Protein AF-A0A9Q3F8W0-F1 (afdb_monomer_lite)

pLDDT: mean 70.51, std 18.66, range [33.81, 94.69]

Secondary structure (DSSP, 8-state):
-HHHHHHHHT------HHHHHHH-TTHHHHHHHHHHHHTTS-------S-------------------------EEEEEETTTTEEEEEE--SS-SS----HHHHHHTTPPPPP---------

Foldseek 3Di:
DVVVVVVVVPDDDDDDPVRVCVQPVCVVVVVVVVVVVCVVDDDDDPPPPDPPPPPPDDDDPDPPPPPPPPVPQPWDWFFAAPVRNIDTAGPDPPDPDGDDDPVVCVVRVHDDDDDDDPDDDPD

Structure (mmCIF, N/CA/C/O backbone):
data_AF-A0A9Q3F8W0-F1
#
_entry.id   AF-A0A9Q3F8W0-F1
#
loop_
_atom_site.group_PDB
_atom_site.id
_atom_site.type_symbol
_atom_site.label_atom_id
_atom_site.label_alt_id
_atom_site.label_comp_id
_atom_site.label_asym_id
_atom_site.label_entity_id
_atom_site.label_seq_id
_atom_site.pdbx_PDB_ins_code
_atom_site.Cartn_x
_atom_site.Cartn_y
_atom_site.Cartn_z
_atom_site.occupancy
_atom_site.B_iso_or_equiv
_atom_site.auth_seq_id
_atom_site.auth_comp_id
_atom_site.auth_asym_id
_atom_site.auth_atom_id
_atom_site.pdbx_PDB_model_num
ATOM 1 N N . MET A 1 1 ? -11.751 -21.328 -12.503 1.00 54.75 1 MET A N 1
ATOM 2 C CA . MET A 1 1 ? -10.316 -20.978 -12.388 1.00 54.75 1 MET A CA 1
ATOM 3 C C . MET A 1 1 ? -9.570 -21.253 -13.696 1.00 54.75 1 MET A C 1
ATOM 5 O O . MET A 1 1 ? -8.876 -20.368 -14.168 1.00 54.75 1 MET A O 1
ATOM 9 N N . THR A 1 2 ? -9.797 -22.403 -14.340 1.00 62.31 2 THR A N 1
ATOM 10 C CA . THR A 1 2 ? -9.161 -22.816 -15.611 1.00 62.31 2 THR A CA 1
ATOM 11 C C . THR A 1 2 ? -9.389 -21.848 -16.783 1.00 62.31 2 THR A C 1
ATOM 13 O O . THR A 1 2 ? -8.443 -21.477 -17.461 1.00 62.31 2 THR A O 1
ATOM 16 N N . GLN A 1 3 ? -10.609 -21.320 -16.939 1.00 67.94 3 GLN A N 1
ATOM 17 C CA . GLN A 1 3 ? -10.970 -20.397 -18.033 1.00 67.94 3 GLN A CA 1
ATOM 18 C C . GLN A 1 3 ? -10.254 -19.032 -17.994 1.00 67.94 3 GLN A C 1
ATOM 20 O O . GLN A 1 3 ? -10.161 -18.355 -19.012 1.00 67.94 3 GLN A O 1
ATOM 25 N N . ILE A 1 4 ? -9.784 -18.581 -16.824 1.00 72.81 4 ILE A N 1
ATOM 26 C CA . ILE A 1 4 ? -9.055 -17.305 -16.701 1.00 72.81 4 ILE A CA 1
ATOM 27 C C . ILE A 1 4 ? -7.597 -17.497 -17.126 1.00 72.81 4 ILE A C 1
ATOM 29 O O . ILE A 1 4 ? -7.038 -16.636 -17.795 1.00 72.81 4 ILE A O 1
ATOM 33 N N . ILE A 1 5 ? -7.006 -18.645 -16.781 1.00 75.50 5 ILE A N 1
ATOM 34 C CA . ILE A 1 5 ? -5.629 -18.995 -17.146 1.00 75.50 5 ILE A CA 1
ATOM 35 C C . ILE A 1 5 ? -5.495 -19.076 -18.670 1.00 75.50 5 ILE A C 1
ATOM 37 O O . ILE A 1 5 ? -4.581 -18.479 -19.228 1.00 75.50 5 ILE A O 1
ATOM 41 N N . GLU A 1 6 ? -6.443 -19.729 -19.346 1.00 75.19 6 GLU A N 1
ATOM 42 C CA . GLU A 1 6 ? -6.480 -19.804 -20.815 1.00 75.19 6 GLU A CA 1
ATOM 43 C C . GLU A 1 6 ? -6.541 -18.409 -21.452 1.00 75.19 6 GLU A C 1
ATOM 45 O O . GLU A 1 6 ? -5.727 -18.083 -22.311 1.00 75.19 6 GLU A O 1
ATOM 50 N N . LYS A 1 7 ? -7.417 -17.530 -20.947 1.00 74.31 7 LYS A N 1
ATOM 51 C CA . LYS A 1 7 ? -7.537 -16.150 -21.445 1.00 74.31 7 LYS A CA 1
ATOM 52 C C . LYS A 1 7 ? -6.276 -15.307 -21.259 1.00 74.31 7 LYS A C 1
ATOM 54 O O . LYS A 1 7 ? -6.036 -14.412 -22.068 1.00 74.31 7 LYS A O 1
ATOM 59 N N . VAL A 1 8 ? -5.507 -15.546 -20.195 1.00 78.00 8 VAL A N 1
ATOM 60 C CA . VAL A 1 8 ? -4.228 -14.860 -19.942 1.00 78.00 8 VAL A CA 1
ATOM 61 C C . VAL A 1 8 ? -3.135 -15.397 -20.866 1.00 78.00 8 VAL A C 1
ATOM 63 O O . VAL A 1 8 ? -2.351 -14.611 -21.391 1.00 78.00 8 VAL A O 1
ATOM 66 N N . LEU A 1 9 ? -3.109 -16.709 -21.112 1.00 76.31 9 LEU A N 1
ATOM 67 C CA . LEU A 1 9 ? -2.146 -17.349 -22.015 1.00 76.31 9 LEU A CA 1
ATOM 68 C C . LEU A 1 9 ? -2.343 -16.944 -23.484 1.00 76.31 9 LEU A C 1
ATOM 70 O O . LEU A 1 9 ? -1.377 -16.905 -24.240 1.00 76.31 9 LEU A O 1
ATOM 74 N N . GLU A 1 10 ? -3.571 -16.616 -23.887 1.00 85.88 10 GLU A N 1
ATOM 75 C CA . GLU A 1 10 ? -3.889 -16.160 -25.247 1.00 85.88 10 GLU A CA 1
ATOM 76 C C . GLU A 1 10 ? -3.528 -14.687 -25.518 1.00 85.88 10 GLU A C 1
ATOM 78 O O . GLU A 1 10 ? -3.580 -14.240 -26.669 1.00 85.88 10 GLU A O 1
ATOM 83 N N . GLN A 1 11 ? -3.155 -13.914 -24.492 1.00 84.12 11 GLN A N 1
ATOM 84 C CA . GLN A 1 11 ? -2.789 -12.510 -24.678 1.00 84.12 11 GLN A CA 1
ATOM 85 C C . GLN A 1 11 ? -1.479 -12.388 -25.464 1.00 84.12 11 GLN A C 1
ATOM 87 O O . GLN A 1 11 ? -0.451 -12.959 -25.105 1.00 84.12 11 GLN A O 1
ATOM 92 N N . LYS A 1 12 ? -1.497 -11.573 -26.522 1.00 84.69 12 LYS A N 1
ATOM 93 C CA . LYS A 1 12 ? -0.292 -11.181 -27.259 1.00 84.69 12 LYS A CA 1
ATOM 94 C C . LYS A 1 12 ? 0.145 -9.798 -26.803 1.00 84.69 12 LYS A C 1
ATOM 96 O O . LYS A 1 12 ? -0.630 -8.849 -26.887 1.00 84.69 12 LYS A O 1
ATOM 101 N N . ILE A 1 13 ? 1.391 -9.685 -26.356 1.00 83.12 13 ILE A N 1
ATOM 102 C CA . ILE A 1 13 ? 1.990 -8.417 -25.935 1.00 83.12 13 ILE A CA 1
ATOM 103 C C . ILE A 1 13 ? 3.076 -8.047 -26.942 1.00 83.12 13 ILE A C 1
ATOM 105 O O . ILE A 1 13 ? 3.965 -8.848 -27.226 1.00 83.12 13 ILE A O 1
ATOM 109 N N . ASN A 1 14 ? 3.007 -6.827 -27.469 1.00 87.88 14 ASN A N 1
ATOM 110 C CA . ASN A 1 14 ? 4.044 -6.269 -28.330 1.00 87.88 14 ASN A CA 1
ATOM 111 C C . ASN A 1 14 ? 5.009 -5.458 -27.464 1.00 87.88 14 ASN A C 1
ATOM 113 O O . ASN A 1 14 ? 4.601 -4.470 -26.856 1.00 87.88 14 ASN A O 1
ATOM 117 N N . LEU A 1 15 ? 6.273 -5.872 -27.412 1.00 80.50 15 LEU A N 1
ATOM 118 C CA . LEU A 1 15 ? 7.328 -5.183 -26.671 1.00 80.50 15 LEU A CA 1
ATOM 119 C C . LEU A 1 15 ? 8.446 -4.763 -27.622 1.00 80.50 15 LEU A C 1
ATOM 121 O O . LEU A 1 15 ? 8.805 -5.497 -28.544 1.00 80.50 15 LEU A O 1
ATOM 125 N N . THR A 1 16 ? 9.017 -3.589 -27.373 1.00 83.88 16 THR A N 1
ATOM 126 C CA . THR A 1 16 ? 10.263 -3.170 -28.025 1.00 83.88 16 THR A CA 1
ATOM 127 C C . THR A 1 16 ? 11.453 -3.931 -27.439 1.00 83.88 16 THR A C 1
ATOM 129 O O . THR A 1 16 ? 11.403 -4.417 -26.307 1.00 83.88 16 THR A O 1
ATOM 132 N N . LEU A 1 17 ? 12.559 -4.009 -28.186 1.00 77.06 17 LEU A N 1
ATOM 133 C CA . LEU A 1 17 ? 13.777 -4.667 -27.704 1.00 77.06 17 LEU A CA 1
ATOM 134 C C . LEU A 1 17 ? 14.313 -4.021 -26.416 1.00 77.06 17 LEU A C 1
ATOM 136 O O . LEU A 1 17 ? 14.790 -4.730 -25.539 1.00 77.06 17 LEU A O 1
ATOM 140 N N . GLU A 1 18 ? 14.191 -2.699 -26.280 1.00 72.62 18 GLU A N 1
ATOM 141 C CA . GLU A 1 18 ? 14.563 -1.969 -25.064 1.00 72.62 18 GLU A CA 1
ATOM 142 C C . GLU A 1 18 ? 13.743 -2.431 -23.852 1.00 72.62 18 GLU A C 1
ATOM 144 O O . GLU A 1 18 ? 14.304 -2.748 -22.806 1.00 72.62 18 GLU A O 1
ATOM 149 N N . GLN A 1 19 ? 12.423 -2.559 -24.007 1.00 72.69 19 GLN A N 1
ATOM 150 C CA . GLN A 1 19 ? 11.542 -3.049 -22.943 1.00 72.69 19 GLN A CA 1
ATOM 151 C C . GLN A 1 19 ? 11.837 -4.510 -22.583 1.00 72.69 19 GLN A C 1
ATOM 153 O O . GLN A 1 19 ? 11.839 -4.869 -21.407 1.00 72.69 19 GLN A O 1
ATOM 158 N N . ILE A 1 20 ? 12.138 -5.351 -23.579 1.00 80.19 20 ILE A N 1
ATOM 159 C CA . ILE A 1 20 ? 12.559 -6.741 -23.347 1.00 80.19 20 ILE A CA 1
ATOM 160 C C . ILE A 1 20 ? 13.874 -6.773 -22.562 1.00 80.19 20 ILE A C 1
ATOM 162 O O . ILE A 1 20 ? 13.989 -7.536 -21.609 1.00 80.19 20 ILE A O 1
ATOM 166 N N . LEU A 1 21 ? 14.843 -5.932 -22.923 1.00 74.81 21 LEU A N 1
ATOM 167 C CA . LEU A 1 21 ? 16.137 -5.822 -22.246 1.00 74.81 21 LEU A CA 1
ATOM 168 C C . LEU A 1 21 ? 16.020 -5.303 -20.812 1.00 74.81 21 LEU A C 1
ATOM 170 O O . LEU A 1 21 ? 16.769 -5.754 -19.949 1.00 74.81 21 LEU A O 1
ATOM 174 N N . ALA A 1 22 ? 15.081 -4.395 -20.551 1.00 71.31 22 ALA A N 1
ATOM 175 C CA . ALA A 1 22 ? 14.812 -3.890 -19.210 1.00 71.31 22 ALA A CA 1
ATOM 176 C C . ALA A 1 22 ? 14.271 -4.989 -18.276 1.00 71.31 22 ALA A C 1
ATOM 178 O O . ALA A 1 22 ? 14.619 -5.024 -17.099 1.00 71.31 22 ALA A O 1
ATOM 179 N N . ILE A 1 23 ? 13.450 -5.904 -18.804 1.00 80.19 23 ILE A N 1
ATOM 180 C CA . ILE A 1 23 ? 12.849 -7.010 -18.039 1.00 80.19 23 ILE A CA 1
ATOM 181 C C . ILE A 1 23 ? 13.786 -8.227 -17.985 1.00 80.19 23 ILE A C 1
ATOM 183 O O . ILE A 1 23 ? 13.856 -8.926 -16.975 1.00 80.19 23 ILE A O 1
ATOM 187 N N . SER A 1 24 ? 14.508 -8.493 -19.074 1.00 77.69 24 SER A N 1
ATOM 188 C CA . SER A 1 24 ? 15.395 -9.643 -19.242 1.00 77.69 24 SER A CA 1
ATOM 189 C C . SER A 1 24 ? 16.691 -9.242 -19.960 1.00 77.69 24 SER A C 1
ATOM 191 O O . SER A 1 24 ? 16.859 -9.476 -21.160 1.00 77.69 24 SER A O 1
ATOM 193 N N . PRO A 1 25 ? 17.676 -8.693 -19.230 1.00 69.94 25 PRO A N 1
ATOM 194 C CA . PRO A 1 25 ? 18.963 -8.296 -19.811 1.00 69.94 25 PRO A CA 1
ATOM 195 C C . PRO A 1 25 ? 19.745 -9.482 -20.402 1.00 69.94 25 PRO A C 1
ATOM 197 O O . PRO A 1 25 ? 20.558 -9.329 -21.312 1.00 69.94 25 PRO A O 1
ATOM 200 N N . GLN A 1 26 ? 19.485 -10.691 -19.893 1.00 75.88 26 GLN A N 1
ATOM 201 C CA . GLN A 1 26 ? 20.132 -11.938 -20.314 1.00 75.88 26 GLN A CA 1
ATOM 202 C C . GLN A 1 26 ? 19.567 -12.495 -21.630 1.00 75.88 26 GLN A C 1
ATOM 204 O O . GLN A 1 26 ? 20.163 -13.407 -22.208 1.00 75.88 26 GLN A O 1
ATOM 209 N N . PHE A 1 27 ? 18.457 -11.941 -22.130 1.00 81.50 27 PHE A N 1
ATOM 210 C CA . PHE A 1 27 ? 17.809 -12.352 -23.377 1.00 81.50 27 PHE A CA 1
ATOM 211 C C . PHE A 1 27 ? 18.777 -12.354 -24.572 1.00 81.50 27 PHE A C 1
ATOM 213 O O . PHE A 1 27 ? 18.801 -13.296 -25.362 1.00 81.50 27 PHE A O 1
ATOM 220 N N . ILE A 1 28 ? 19.662 -11.355 -24.658 1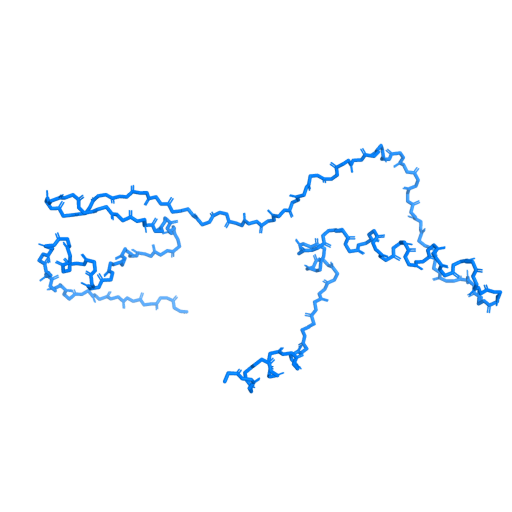.00 77.81 28 ILE A N 1
ATOM 221 C CA . ILE A 1 28 ? 20.657 -11.259 -25.738 1.00 77.81 28 ILE A CA 1
ATOM 222 C C . ILE A 1 28 ? 21.687 -12.390 -25.677 1.00 77.81 28 ILE A C 1
ATOM 224 O O . ILE A 1 28 ? 22.129 -12.868 -26.718 1.00 77.81 28 ILE A O 1
ATOM 228 N N . ASN A 1 29 ? 22.065 -12.845 -24.481 1.00 73.19 29 ASN A N 1
ATOM 229 C CA . ASN A 1 29 ? 23.014 -13.950 -24.341 1.00 73.19 29 ASN A CA 1
ATOM 230 C C . ASN A 1 29 ? 22.396 -15.272 -24.815 1.00 73.19 29 ASN A C 1
ATOM 232 O O . ASN A 1 29 ? 23.094 -16.094 -25.400 1.00 73.19 29 ASN A O 1
ATOM 236 N N . GLN A 1 30 ? 21.086 -15.451 -24.625 1.00 70.31 30 GLN A N 1
ATOM 237 C CA . GLN A 1 30 ? 20.358 -16.618 -25.130 1.00 70.31 30 GLN A CA 1
ATOM 238 C C . GLN A 1 30 ? 20.189 -16.573 -26.655 1.00 70.31 30 GLN A C 1
ATOM 240 O O . GLN A 1 30 ? 20.398 -17.589 -27.311 1.00 70.31 30 GLN A O 1
ATOM 245 N N . LEU A 1 31 ? 19.911 -15.398 -27.236 1.00 71.19 31 LEU A N 1
ATOM 246 C CA . LEU A 1 31 ? 19.908 -15.225 -28.696 1.00 71.19 31 LEU A CA 1
ATOM 247 C C . LEU A 1 31 ? 21.273 -15.548 -29.319 1.00 71.19 31 LEU A C 1
ATOM 249 O O . LEU A 1 31 ? 21.336 -16.216 -30.347 1.00 71.19 31 LEU A O 1
ATOM 253 N N . LYS A 1 32 ? 22.366 -15.107 -28.684 1.00 67.62 32 LYS A N 1
ATOM 254 C CA . LYS A 1 32 ? 23.733 -15.411 -29.135 1.00 67.62 32 LYS A CA 1
ATOM 255 C C . LYS A 1 32 ? 24.039 -16.905 -29.058 1.00 67.62 32 LYS A C 1
ATOM 257 O O . LYS A 1 32 ? 24.495 -17.471 -30.041 1.00 67.62 32 LYS A O 1
ATOM 262 N N . LYS A 1 33 ? 23.708 -17.555 -27.936 1.00 66.62 33 LYS A N 1
ATOM 263 C CA . LYS A 1 33 ? 23.924 -18.997 -27.754 1.00 66.62 33 LYS A CA 1
ATOM 264 C C . LYS A 1 33 ? 23.179 -19.834 -28.805 1.00 66.62 33 LYS A C 1
ATOM 266 O O . LYS A 1 33 ? 23.756 -20.768 -29.346 1.00 66.62 33 LYS A O 1
ATOM 271 N N . ASN A 1 34 ? 21.943 -19.463 -29.140 1.00 58.47 34 ASN A N 1
ATOM 272 C CA . ASN A 1 34 ? 21.173 -20.142 -30.188 1.00 58.47 34 ASN A CA 1
ATOM 273 C C . ASN A 1 34 ? 21.764 -19.912 -31.592 1.00 58.47 34 ASN A C 1
ATOM 275 O O . ASN A 1 34 ? 21.737 -20.818 -32.417 1.00 58.47 34 ASN A O 1
ATOM 279 N N . SER A 1 35 ? 22.344 -18.734 -31.853 1.00 56.59 35 SER A N 1
ATOM 280 C CA . SER A 1 35 ? 23.061 -18.469 -33.108 1.00 56.59 35 SER A CA 1
ATOM 281 C C . SER A 1 35 ? 24.358 -19.275 -33.222 1.00 56.59 35 SER A C 1
ATOM 283 O O . SER A 1 35 ? 24.723 -19.666 -34.327 1.00 56.59 35 SER A O 1
ATOM 285 N N . ASP A 1 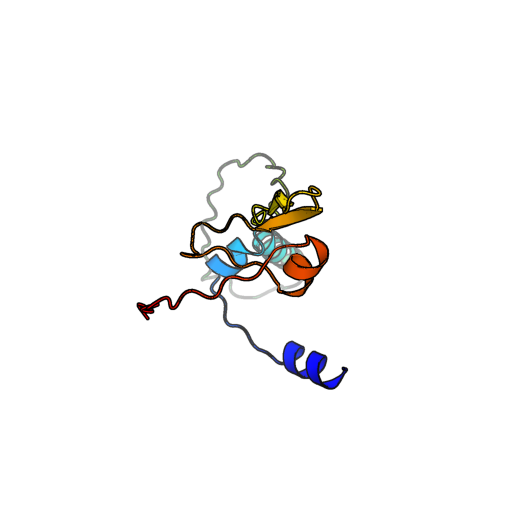36 ? 25.060 -19.513 -32.112 1.00 52.25 36 ASP A N 1
ATOM 286 C CA . ASP A 1 36 ? 26.287 -20.316 -32.099 1.00 52.25 36 ASP A CA 1
ATOM 287 C C . ASP A 1 36 ? 25.992 -21.823 -32.231 1.00 52.25 36 ASP A C 1
ATOM 289 O O . ASP A 1 36 ? 26.772 -22.548 -32.848 1.00 52.25 36 ASP A O 1
ATOM 293 N N 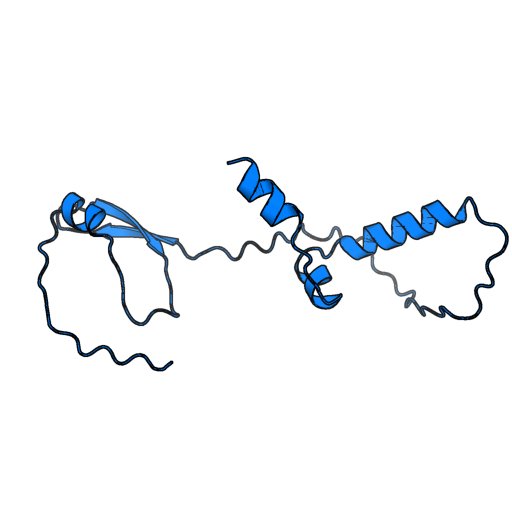. GLU A 1 37 ? 24.850 -22.298 -31.717 1.00 51.47 37 GLU A N 1
ATOM 294 C CA . GLU A 1 37 ? 24.400 -23.690 -31.879 1.00 51.47 37 GLU A CA 1
ATOM 295 C C . GLU A 1 37 ? 23.900 -23.997 -33.309 1.00 51.47 37 GLU A C 1
ATOM 297 O O . GLU A 1 37 ? 24.173 -25.085 -33.820 1.00 51.47 37 GLU A O 1
ATOM 302 N N . GLU A 1 38 ? 23.269 -23.044 -34.012 1.00 49.00 38 GLU A N 1
ATOM 303 C CA . GLU A 1 38 ? 22.871 -23.213 -35.427 1.00 49.00 38 GLU A CA 1
ATOM 304 C C . GLU A 1 38 ? 24.058 -23.214 -36.410 1.00 49.00 38 GLU A C 1
ATOM 306 O O . GLU A 1 38 ? 23.970 -23.794 -37.496 1.00 49.00 38 GLU A O 1
ATOM 311 N N . ASN A 1 39 ? 25.210 -22.653 -36.029 1.00 46.47 39 ASN A N 1
ATOM 312 C CA . ASN A 1 39 ? 26.400 -22.614 -36.890 1.00 46.47 39 ASN A CA 1
ATOM 313 C C . ASN A 1 39 ? 27.101 -23.977 -37.059 1.00 46.47 39 ASN A C 1
ATOM 315 O O . ASN A 1 39 ? 28.000 -24.094 -37.893 1.00 46.47 39 ASN A O 1
ATOM 319 N N . ASN A 1 40 ? 26.680 -25.022 -36.336 1.00 47.72 40 ASN A N 1
ATOM 320 C CA . ASN A 1 40 ? 27.153 -26.392 -36.570 1.00 47.72 40 ASN A CA 1
ATOM 321 C C . ASN A 1 40 ? 26.271 -27.192 -37.542 1.00 47.72 40 ASN A C 1
ATOM 323 O O . ASN A 1 40 ? 26.618 -28.323 -37.891 1.00 47.72 40 ASN A O 1
ATOM 327 N N . SER A 1 41 ? 25.172 -26.619 -38.039 1.00 46.44 41 SER A N 1
ATOM 328 C CA . SER A 1 41 ? 24.380 -27.244 -39.095 1.00 46.44 41 SER A CA 1
ATOM 329 C C . SER A 1 41 ? 23.604 -26.220 -39.917 1.00 46.44 41 SER A C 1
ATOM 331 O O . SER A 1 41 ? 22.401 -26.129 -39.756 1.00 46.44 41 SER A O 1
ATOM 333 N N . ILE A 1 42 ? 24.254 -25.497 -40.830 1.00 36.66 42 ILE A N 1
ATOM 334 C CA . ILE A 1 42 ? 23.679 -25.083 -42.125 1.00 36.66 42 ILE A CA 1
ATOM 335 C C . ILE A 1 42 ? 24.859 -24.697 -43.027 1.00 36.66 42 ILE A C 1
ATOM 337 O O . ILE A 1 42 ? 25.453 -23.627 -42.924 1.00 36.66 42 ILE A O 1
ATOM 341 N N . ASN A 1 43 ? 25.198 -25.594 -43.952 1.00 44.06 43 ASN A N 1
ATOM 342 C CA . ASN A 1 43 ? 25.810 -25.176 -45.204 1.00 44.06 43 ASN A CA 1
ATOM 343 C C . ASN A 1 43 ? 24.753 -24.386 -45.995 1.00 44.06 43 ASN A C 1
ATOM 345 O O . ASN A 1 43 ? 23.649 -24.882 -46.200 1.00 44.06 43 ASN A O 1
ATOM 349 N N . SER A 1 44 ? 25.144 -23.210 -46.496 1.00 44.44 44 SER A N 1
ATOM 350 C CA . SER A 1 44 ? 24.453 -22.409 -47.522 1.00 44.44 44 SER A CA 1
ATOM 351 C C . SER A 1 44 ? 23.211 -21.606 -47.095 1.00 44.44 44 SER A C 1
ATOM 353 O O . SER A 1 44 ? 22.095 -21.905 -47.519 1.00 44.44 44 SER A O 1
ATOM 355 N N . ILE A 1 45 ? 23.419 -20.475 -46.412 1.00 39.97 45 ILE A N 1
ATOM 356 C CA . ILE A 1 45 ? 22.554 -19.291 -46.570 1.00 39.97 45 ILE A CA 1
ATOM 357 C C . ILE A 1 45 ? 23.463 -18.077 -46.807 1.00 39.97 45 ILE A C 1
ATOM 359 O O . ILE A 1 45 ? 24.388 -17.837 -46.036 1.00 39.97 45 ILE A O 1
ATOM 363 N N . ASP A 1 46 ? 23.232 -17.346 -47.901 1.00 41.44 46 ASP A N 1
ATOM 364 C CA . ASP A 1 46 ? 23.992 -16.164 -48.328 1.00 41.44 46 ASP A CA 1
ATOM 365 C C . ASP A 1 46 ? 24.025 -15.071 -47.240 1.00 41.44 46 ASP A C 1
ATOM 367 O O . ASP A 1 46 ? 23.134 -14.228 -47.115 1.00 41.44 46 ASP A O 1
ATOM 371 N N . THR A 1 47 ? 25.103 -15.050 -46.459 1.00 41.44 47 THR A N 1
ATOM 372 C CA . THR A 1 47 ? 25.388 -14.116 -45.358 1.00 41.44 47 THR A CA 1
ATOM 373 C C . THR A 1 47 ? 25.869 -12.743 -45.843 1.00 41.44 47 THR A C 1
ATOM 375 O O . THR A 1 47 ? 26.857 -12.201 -45.350 1.00 41.44 47 THR A O 1
ATOM 378 N N . LYS A 1 48 ? 25.184 -12.126 -46.814 1.00 42.47 48 LYS A N 1
ATOM 379 C CA . LYS A 1 48 ? 25.626 -10.825 -47.353 1.00 42.47 48 LYS A CA 1
ATOM 380 C C . LYS A 1 48 ? 25.102 -9.575 -46.644 1.00 42.47 48 LYS A C 1
ATOM 382 O O . LYS A 1 48 ? 25.633 -8.515 -46.939 1.00 42.47 48 LYS A O 1
ATOM 387 N N . ASN A 1 49 ? 24.157 -9.643 -45.698 1.00 41.56 49 ASN A N 1
ATOM 388 C CA . ASN A 1 49 ? 23.519 -8.413 -45.182 1.00 41.56 49 ASN A CA 1
ATOM 389 C C . ASN A 1 49 ? 23.297 -8.289 -43.664 1.00 41.56 49 ASN A C 1
ATOM 391 O O . ASN A 1 49 ? 22.462 -7.492 -43.248 1.00 41.56 49 ASN A O 1
ATOM 395 N N . ILE A 1 50 ? 24.059 -8.972 -42.806 1.00 43.75 50 ILE A N 1
ATOM 396 C CA . ILE A 1 50 ? 24.049 -8.637 -41.367 1.00 43.75 50 ILE A CA 1
ATOM 397 C C . ILE A 1 50 ? 25.470 -8.328 -40.914 1.00 43.75 50 ILE A C 1
ATOM 399 O O . ILE A 1 50 ? 26.137 -9.106 -40.240 1.00 43.75 50 ILE A O 1
ATOM 403 N N . GLN A 1 51 ? 25.947 -7.146 -41.304 1.00 40.00 51 GLN A N 1
ATOM 404 C CA . GLN A 1 51 ? 27.167 -6.578 -40.746 1.00 40.00 51 GLN A CA 1
ATOM 405 C C . GLN A 1 51 ? 26.859 -5.996 -39.358 1.00 40.00 51 GLN A C 1
ATOM 407 O O . GLN A 1 51 ? 26.810 -4.784 -39.158 1.00 40.00 51 GLN A O 1
ATOM 412 N N . LEU A 1 52 ? 26.654 -6.873 -38.374 1.00 40.12 52 LEU A N 1
ATOM 413 C CA . LEU A 1 52 ? 26.759 -6.509 -36.964 1.00 40.12 52 LEU A CA 1
ATOM 414 C C . LEU A 1 52 ? 28.246 -6.321 -36.658 1.00 40.12 52 LEU A C 1
ATOM 416 O O . LEU A 1 52 ? 28.953 -7.263 -36.305 1.00 40.12 52 LEU A O 1
ATOM 420 N N . LYS A 1 53 ? 28.734 -5.084 -36.814 1.00 40.25 53 LYS A N 1
ATOM 421 C CA . LYS A 1 53 ? 29.990 -4.632 -36.201 1.00 40.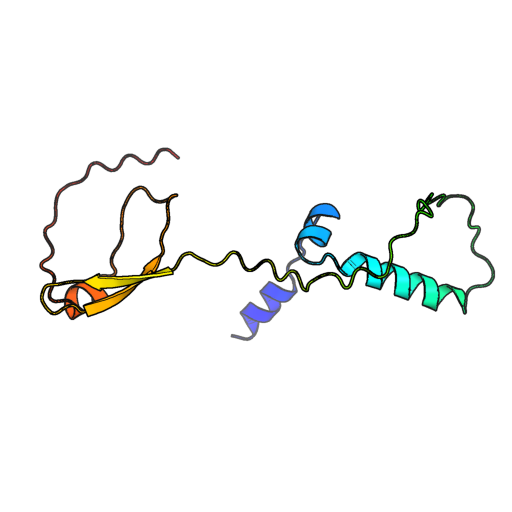25 53 LYS A CA 1
ATOM 422 C C . LYS A 1 53 ? 29.821 -4.697 -34.678 1.00 40.25 53 LYS A C 1
ATOM 424 O O . LYS A 1 53 ? 29.588 -3.684 -34.023 1.00 40.25 53 LYS A O 1
ATOM 429 N N . LEU A 1 54 ? 29.916 -5.898 -34.110 1.00 41.03 54 LEU A N 1
ATOM 430 C CA . LEU A 1 54 ? 30.150 -6.061 -32.686 1.00 41.03 54 LEU A CA 1
ATOM 431 C C . LEU A 1 54 ? 31.568 -5.564 -32.429 1.00 41.03 54 LEU A C 1
ATOM 433 O O . LEU A 1 54 ? 32.552 -6.169 -32.853 1.00 41.03 54 LEU A O 1
ATOM 437 N N . ILE A 1 55 ? 31.633 -4.407 -31.782 1.00 36.81 55 ILE A N 1
ATOM 438 C CA . ILE A 1 55 ? 32.840 -3.812 -31.231 1.00 36.81 55 ILE A CA 1
ATOM 439 C C . ILE A 1 55 ? 33.524 -4.888 -30.380 1.00 36.81 55 ILE A C 1
ATOM 441 O O . ILE A 1 55 ? 33.096 -5.196 -29.270 1.00 36.81 55 ILE A O 1
ATOM 445 N N . HIS A 1 56 ? 34.576 -5.483 -30.946 1.00 37.78 56 HIS A N 1
ATOM 446 C CA . HIS A 1 56 ? 35.582 -6.272 -30.248 1.00 37.78 56 HIS A CA 1
ATOM 447 C C . HIS A 1 56 ? 36.343 -5.324 -29.323 1.00 37.78 56 HIS A C 1
ATOM 449 O O . HIS A 1 56 ? 37.441 -4.865 -29.631 1.00 37.78 56 HIS A O 1
ATOM 455 N N . HIS A 1 57 ? 35.744 -4.982 -28.193 1.00 33.81 57 HIS A N 1
ATOM 456 C CA . HIS A 1 57 ? 36.502 -4.403 -27.106 1.00 33.81 57 HIS A CA 1
ATOM 457 C C . HIS A 1 57 ? 36.244 -5.232 -25.865 1.00 33.81 57 HIS A C 1
ATOM 459 O O . HIS A 1 57 ? 35.143 -5.221 -25.325 1.00 33.81 57 HIS A O 1
ATOM 465 N N . HIS A 1 58 ? 37.283 -5.977 -25.483 1.00 39.38 58 HIS A N 1
ATOM 466 C CA . HIS A 1 58 ? 37.522 -6.559 -24.169 1.00 39.38 58 HIS A CA 1
ATOM 467 C C . HIS A 1 58 ? 36.544 -6.078 -23.093 1.00 39.38 58 HIS A C 1
ATOM 469 O O . HIS A 1 58 ? 36.795 -5.095 -22.395 1.00 39.38 58 HIS A O 1
ATOM 475 N N . LEU A 1 59 ? 35.455 -6.813 -22.917 1.00 37.78 59 LEU A N 1
ATOM 476 C CA . LEU A 1 59 ? 34.711 -6.801 -21.675 1.00 37.78 59 LEU A CA 1
ATOM 477 C C . LEU A 1 59 ? 35.056 -8.123 -21.013 1.00 37.78 59 LEU A C 1
ATOM 479 O O . LEU A 1 59 ? 34.567 -9.179 -21.403 1.00 37.78 59 LEU A O 1
ATOM 483 N N . LYS A 1 60 ? 36.003 -8.032 -20.068 1.00 38.81 60 LYS A N 1
ATOM 484 C CA . LYS A 1 60 ? 36.233 -9.035 -19.024 1.00 38.81 60 LYS A CA 1
ATOM 485 C C . LYS A 1 60 ? 34.882 -9.589 -18.594 1.00 38.81 60 LYS A C 1
ATOM 487 O O . LYS A 1 60 ? 33.954 -8.790 -18.484 1.00 38.81 60 LYS A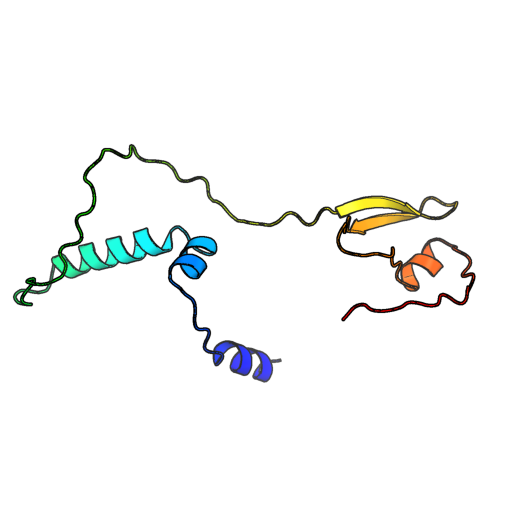 O 1
ATOM 492 N N . GLU A 1 61 ? 34.811 -10.898 -18.365 1.00 44.03 61 GLU A N 1
ATOM 493 C CA . GLU A 1 61 ? 33.677 -11.598 -17.760 1.00 44.03 61 GLU A CA 1
ATOM 494 C C . GLU A 1 61 ? 33.098 -10.757 -16.620 1.00 44.03 61 GLU A C 1
ATOM 496 O O . GLU A 1 61 ? 33.569 -10.769 -15.486 1.00 44.03 61 GLU A O 1
ATOM 501 N N . TYR A 1 62 ? 32.113 -9.932 -16.960 1.00 42.03 62 TYR A N 1
ATOM 502 C CA . TYR A 1 62 ? 31.296 -9.253 -15.989 1.00 42.03 62 TYR A CA 1
ATOM 503 C C . TYR A 1 62 ? 30.339 -10.355 -15.581 1.00 42.03 62 TYR A C 1
ATOM 505 O O . TYR A 1 62 ? 29.413 -10.681 -16.329 1.00 42.03 62 TYR A O 1
ATOM 513 N N . GLU A 1 63 ? 30.600 -10.977 -14.432 1.00 48.81 63 GLU A N 1
ATOM 514 C CA . GLU A 1 63 ? 29.541 -11.619 -13.668 1.00 48.81 63 GLU A CA 1
ATOM 515 C C . GLU A 1 63 ? 28.483 -10.541 -13.449 1.00 48.81 63 GLU A C 1
ATOM 517 O O . GLU A 1 63 ? 28.576 -9.709 -12.548 1.00 48.81 63 GLU A O 1
ATOM 522 N N . ALA A 1 64 ? 27.536 -10.466 -14.386 1.00 52.69 64 ALA A N 1
ATOM 523 C CA . ALA A 1 64 ? 26.462 -9.507 -14.331 1.00 52.69 64 ALA A CA 1
ATOM 524 C C . ALA A 1 64 ? 25.717 -9.815 -13.031 1.00 52.69 64 ALA A C 1
ATOM 526 O O . ALA A 1 64 ? 25.208 -10.936 -12.891 1.00 52.69 64 ALA A O 1
ATOM 527 N N . PRO A 1 65 ? 25.669 -8.880 -12.064 1.00 55.88 65 PRO A N 1
ATOM 528 C CA . PRO A 1 65 ? 24.859 -9.091 -10.881 1.00 55.88 65 PRO A CA 1
ATOM 529 C C . PRO A 1 65 ? 23.449 -9.428 -11.366 1.00 55.88 65 PRO A C 1
ATOM 531 O O . PRO A 1 65 ? 22.954 -8.795 -12.302 1.00 55.88 65 PRO A O 1
ATOM 534 N N . LYS A 1 66 ? 22.829 -10.467 -10.791 1.00 58.47 66 LYS A N 1
ATOM 535 C CA . LYS A 1 66 ? 21.421 -10.804 -11.037 1.00 58.47 66 LYS A CA 1
ATOM 536 C C . LYS A 1 66 ? 20.579 -9.582 -10.666 1.00 58.47 66 LYS A C 1
ATOM 538 O O . LYS A 1 66 ? 20.148 -9.450 -9.525 1.00 58.47 66 LYS A O 1
ATOM 543 N N . LEU A 1 67 ? 20.377 -8.671 -11.615 1.00 56.28 67 LEU A N 1
ATOM 544 C CA . LEU A 1 67 ? 19.490 -7.532 -11.459 1.00 56.28 67 LEU A CA 1
ATOM 545 C C . LEU A 1 67 ? 18.063 -8.059 -11.592 1.00 56.28 67 LEU A C 1
ATOM 547 O O . LEU A 1 67 ? 17.430 -7.987 -12.640 1.00 56.28 67 LEU A O 1
ATOM 551 N N . HIS A 1 68 ? 17.562 -8.626 -10.500 1.00 60.16 68 HIS A N 1
ATOM 552 C CA . HIS A 1 68 ? 16.136 -8.606 -10.246 1.00 60.16 68 HIS A CA 1
ATOM 553 C C . HIS A 1 68 ? 15.806 -7.146 -9.934 1.00 60.16 68 HIS A C 1
ATOM 555 O O . HIS A 1 68 ? 16.069 -6.689 -8.823 1.00 60.16 68 HIS A O 1
ATOM 561 N N . TYR A 1 69 ? 15.285 -6.389 -10.905 1.00 52.53 69 TYR A N 1
ATOM 562 C CA . TYR A 1 69 ? 14.613 -5.132 -10.578 1.00 52.53 69 TYR A CA 1
ATOM 563 C C . TYR A 1 69 ? 13.317 -5.490 -9.842 1.00 52.53 69 TYR A C 1
ATOM 565 O O . TYR A 1 69 ? 12.235 -5.562 -10.414 1.00 52.53 69 TYR A O 1
ATOM 573 N N . ALA A 1 70 ? 13.446 -5.806 -8.559 1.00 58.47 70 ALA A N 1
ATOM 574 C CA . ALA A 1 70 ? 12.373 -5.594 -7.619 1.00 58.47 70 ALA A CA 1
ATOM 575 C C . ALA A 1 70 ? 12.480 -4.114 -7.266 1.00 58.47 70 ALA A C 1
ATOM 577 O O . ALA A 1 70 ? 13.460 -3.722 -6.643 1.00 58.47 70 ALA A O 1
ATOM 578 N N . CYS A 1 71 ? 11.535 -3.284 -7.708 1.00 58.25 71 CYS A N 1
ATOM 579 C CA . CYS A 1 71 ? 11.338 -1.994 -7.061 1.00 58.25 71 CYS A CA 1
ATOM 580 C C . CYS A 1 71 ? 10.895 -2.334 -5.635 1.00 58.25 71 CYS A C 1
ATOM 582 O O . CYS A 1 71 ? 9.789 -2.866 -5.482 1.00 58.25 71 CYS A O 1
ATOM 584 N N . PRO A 1 72 ? 11.750 -2.174 -4.607 1.00 66.19 72 PRO A N 1
ATOM 585 C CA . PRO A 1 72 ? 11.316 -2.460 -3.257 1.00 66.19 72 PRO A CA 1
ATOM 586 C C . PRO A 1 72 ? 10.224 -1.442 -2.944 1.00 66.19 72 PRO A C 1
ATOM 588 O O . PRO A 1 72 ? 10.489 -0.245 -2.852 1.00 66.19 72 PRO A O 1
ATOM 591 N N . LEU A 1 73 ? 8.981 -1.908 -2.836 1.00 73.38 73 LEU A N 1
ATOM 592 C CA . LEU A 1 73 ? 7.913 -1.080 -2.302 1.00 73.38 73 LEU A CA 1
ATOM 593 C C . LEU A 1 73 ? 8.352 -0.665 -0.898 1.00 73.38 73 LEU A C 1
ATOM 595 O O . LEU A 1 73 ? 8.716 -1.520 -0.085 1.00 73.38 73 LEU A O 1
ATOM 599 N N . GLY A 1 74 ? 8.394 0.641 -0.648 1.00 83.19 74 GLY A N 1
ATOM 600 C CA . GLY A 1 74 ? 8.858 1.192 0.617 1.00 83.19 74 GLY A CA 1
ATOM 601 C C . GLY A 1 74 ? 7.839 0.922 1.711 1.00 83.19 74 GLY A C 1
ATOM 602 O O . GLY A 1 74 ? 7.081 1.812 2.057 1.00 83.19 74 GLY A O 1
ATOM 603 N N . PHE A 1 75 ? 7.768 -0.299 2.234 1.00 91.69 75 PHE A N 1
ATOM 604 C CA . PHE A 1 75 ? 6.943 -0.578 3.400 1.00 91.69 75 PHE A CA 1
ATOM 605 C C . PHE A 1 75 ? 7.704 -0.241 4.678 1.00 91.69 75 PHE A C 1
ATOM 607 O O . PHE A 1 75 ? 8.878 -0.587 4.822 1.00 91.69 75 PHE A O 1
ATOM 614 N N . MET A 1 76 ? 7.021 0.398 5.619 1.00 92.38 76 MET A N 1
ATOM 615 C CA . MET A 1 76 ? 7.563 0.734 6.928 1.00 92.38 76 MET A CA 1
ATOM 616 C C . MET A 1 76 ? 6.656 0.222 8.042 1.00 92.38 76 MET A C 1
ATOM 618 O O . MET A 1 76 ? 5.431 0.291 7.948 1.00 92.38 76 MET A O 1
ATOM 622 N N . GLN A 1 77 ? 7.278 -0.303 9.094 1.00 94.44 77 GLN A N 1
ATOM 623 C CA . GLN A 1 77 ? 6.592 -0.717 10.311 1.00 94.44 77 GLN A CA 1
ATOM 624 C C . GLN A 1 77 ? 6.131 0.535 11.065 1.00 94.44 77 GLN A C 1
ATOM 626 O O . GLN A 1 77 ? 6.939 1.424 11.345 1.00 94.44 77 GLN A O 1
ATOM 631 N N . VAL A 1 78 ? 4.839 0.619 11.372 1.00 94.25 78 VAL A N 1
ATOM 632 C CA . VAL A 1 78 ? 4.244 1.728 12.127 1.00 94.25 78 VAL A CA 1
ATOM 633 C C . VAL A 1 78 ? 3.315 1.194 13.210 1.00 94.25 78 VAL A C 1
ATOM 635 O O . VAL A 1 78 ? 2.697 0.144 13.051 1.00 94.25 78 VAL A O 1
ATOM 638 N N . TYR A 1 79 ? 3.206 1.942 14.303 1.00 94.69 79 TYR A N 1
ATOM 639 C CA . TYR A 1 79 ? 2.320 1.642 15.423 1.00 94.69 79 TYR A CA 1
ATOM 640 C C . TYR A 1 79 ? 1.149 2.621 15.399 1.00 94.69 79 TYR A C 1
ATOM 642 O O . TYR A 1 79 ? 1.353 3.836 15.341 1.00 94.69 79 TYR A O 1
ATOM 650 N N . VAL A 1 80 ? -0.072 2.094 15.400 1.00 91.44 80 VAL A N 1
ATOM 651 C CA . VAL A 1 80 ? -1.308 2.857 15.210 1.00 91.44 80 VAL A CA 1
ATOM 652 C C . VAL A 1 80 ? -2.232 2.670 16.412 1.00 91.44 80 VAL A C 1
ATOM 654 O O . VAL A 1 80 ? -2.382 1.565 16.925 1.00 91.44 80 VAL A O 1
ATOM 657 N N . GLY A 1 81 ? -2.886 3.752 16.839 1.00 88.25 81 GLY A N 1
ATOM 658 C CA . GLY A 1 81 ? -3.779 3.748 18.001 1.00 88.25 81 GLY A CA 1
ATOM 659 C C . GLY A 1 81 ? -3.037 3.811 19.338 1.00 88.25 81 GLY A C 1
ATOM 660 O O . GLY A 1 81 ? -1.811 3.730 19.395 1.00 88.25 81 GLY A O 1
ATOM 661 N N . GLU A 1 82 ? -3.790 3.989 20.425 1.00 84.69 82 GLU A N 1
ATOM 662 C CA . GLU A 1 82 ? -3.228 4.133 21.779 1.00 84.69 82 GLU A CA 1
ATOM 663 C C . GLU A 1 82 ? -2.605 2.831 22.299 1.00 84.69 82 GLU A C 1
ATOM 665 O O . GLU A 1 82 ? -1.621 2.865 23.033 1.00 84.69 82 GLU A O 1
ATOM 670 N N . GLU A 1 83 ? -3.131 1.682 21.868 1.00 85.06 83 GLU A N 1
ATOM 671 C CA . GLU A 1 83 ? -2.607 0.357 22.222 1.00 85.06 83 GLU A CA 1
ATOM 672 C C . GLU A 1 83 ? -1.373 -0.046 21.394 1.00 85.06 83 GLU A C 1
ATOM 674 O O . GLU A 1 83 ? -0.770 -1.085 21.656 1.00 85.06 83 GLU A O 1
ATOM 679 N N . GLY A 1 84 ? -0.972 0.771 20.410 1.00 88.62 84 GLY A N 1
ATOM 680 C CA . GLY A 1 84 ? 0.210 0.520 19.585 1.00 88.62 84 GLY A CA 1
ATOM 681 C C . GLY A 1 84 ? 0.052 -0.682 18.652 1.00 88.62 84 GLY A C 1
ATOM 682 O O . GLY A 1 84 ? 0.930 -1.538 18.593 1.00 88.62 84 GLY A O 1
ATOM 683 N N . TYR A 1 85 ? -1.055 -0.761 17.911 1.00 92.12 85 TYR A N 1
ATOM 684 C CA . TYR A 1 85 ? -1.286 -1.834 16.944 1.00 92.12 85 TYR A CA 1
ATOM 685 C C . TYR A 1 85 ? -0.307 -1.720 15.767 1.00 92.12 85 TYR A C 1
ATOM 687 O O . TYR A 1 85 ? -0.266 -0.709 15.065 1.00 92.12 85 TYR A O 1
ATOM 695 N N . GLU A 1 86 ? 0.498 -2.756 15.558 1.00 94.62 86 GLU A N 1
ATOM 696 C CA . GLU A 1 86 ? 1.578 -2.754 14.575 1.00 94.62 86 GLU A CA 1
ATOM 697 C C . GLU A 1 86 ? 1.080 -3.110 13.166 1.00 94.62 86 GLU A C 1
ATOM 699 O O . GLU A 1 86 ? 0.410 -4.128 12.971 1.00 94.62 86 GLU A O 1
ATOM 704 N N . ILE A 1 87 ? 1.437 -2.297 12.166 1.00 94.19 87 ILE A N 1
ATOM 705 C CA . ILE A 1 87 ? 1.133 -2.545 10.749 1.00 94.19 87 ILE A CA 1
ATOM 706 C C . ILE A 1 87 ? 2.333 -2.238 9.847 1.00 94.19 87 ILE A C 1
ATOM 708 O O . ILE A 1 87 ? 3.205 -1.439 10.186 1.00 94.19 87 ILE A O 1
ATOM 712 N N 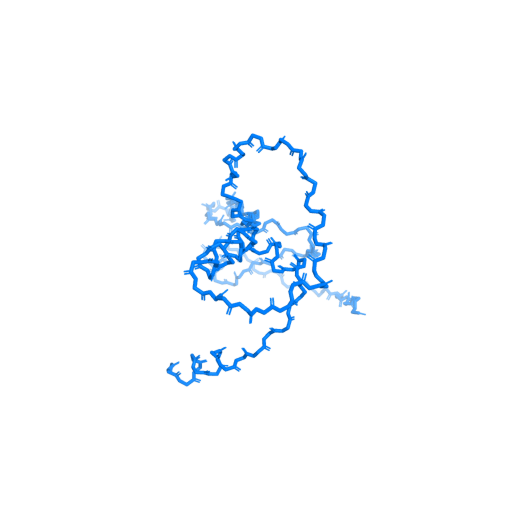. MET A 1 88 ? 2.334 -2.828 8.651 1.00 94.06 88 MET A N 1
ATOM 713 C CA . MET A 1 88 ? 3.239 -2.452 7.562 1.00 94.06 88 MET A CA 1
ATOM 714 C C . MET A 1 88 ? 2.526 -1.467 6.635 1.00 94.06 88 MET A C 1
ATOM 716 O O . MET A 1 88 ? 1.615 -1.851 5.901 1.00 94.06 88 MET A O 1
ATOM 720 N N . ALA A 1 89 ? 2.931 -0.201 6.670 1.00 93.81 89 ALA A N 1
ATOM 721 C CA . ALA A 1 89 ? 2.367 0.861 5.842 1.00 93.81 89 ALA A CA 1
ATOM 722 C C . ALA A 1 89 ? 3.195 1.066 4.569 1.00 93.81 89 ALA A C 1
ATOM 724 O O . ALA A 1 89 ? 4.423 1.029 4.620 1.00 93.81 89 ALA A O 1
ATOM 725 N N . LEU A 1 90 ? 2.533 1.299 3.434 1.00 93.88 90 LEU A N 1
ATOM 726 C CA . LEU A 1 90 ? 3.198 1.670 2.185 1.00 93.88 90 LEU A CA 1
ATOM 727 C C . LEU A 1 90 ? 3.591 3.155 2.235 1.00 93.88 90 LEU A C 1
ATOM 729 O O . LEU A 1 90 ? 2.726 4.015 2.375 1.00 93.88 90 LEU A O 1
ATOM 733 N N . ALA A 1 91 ? 4.879 3.458 2.092 1.00 91.56 91 ALA A N 1
ATOM 734 C CA . ALA A 1 91 ? 5.381 4.814 1.912 1.00 91.56 91 ALA A CA 1
ATOM 735 C C . ALA A 1 91 ? 5.211 5.224 0.445 1.00 91.56 91 ALA A C 1
ATOM 737 O O . ALA A 1 91 ? 6.077 4.973 -0.395 1.00 91.56 91 ALA A O 1
ATOM 738 N N . ASP A 1 92 ? 4.067 5.831 0.143 1.00 90.81 92 ASP A N 1
ATOM 739 C CA . ASP A 1 92 ? 3.720 6.300 -1.194 1.00 90.81 92 ASP A CA 1
ATOM 740 C C . ASP A 1 92 ? 3.755 7.831 -1.259 1.00 90.81 92 ASP A C 1
ATOM 742 O O . ASP A 1 92 ? 2.904 8.513 -0.695 1.00 90.81 92 ASP A O 1
ATOM 746 N N . THR A 1 93 ? 4.749 8.380 -1.960 1.00 89.25 93 THR A N 1
ATOM 747 C CA . THR A 1 93 ? 4.875 9.829 -2.176 1.00 89.25 93 THR A CA 1
ATOM 748 C C . THR A 1 93 ? 3.991 10.348 -3.308 1.00 89.25 93 THR A C 1
ATOM 750 O O . THR A 1 93 ? 3.897 11.560 -3.484 1.00 89.25 93 THR A O 1
ATOM 753 N N . ALA A 1 94 ? 3.412 9.461 -4.124 1.00 88.25 94 ALA A N 1
ATOM 754 C CA . ALA A 1 94 ? 2.541 9.835 -5.236 1.00 88.25 94 ALA A CA 1
ATOM 755 C C . ALA A 1 94 ? 1.078 10.021 -4.800 1.00 88.25 94 ALA A C 1
ATOM 757 O O . ALA A 1 94 ? 0.294 10.618 -5.535 1.00 88.25 94 ALA A O 1
ATOM 758 N N . SER A 1 95 ? 0.716 9.536 -3.610 1.00 88.19 95 SER A N 1
ATOM 759 C CA . SER A 1 95 ? -0.611 9.714 -3.026 1.00 88.19 95 SER A CA 1
ATOM 760 C C . SER A 1 95 ? -0.699 11.009 -2.214 1.00 88.19 95 SER A C 1
ATOM 762 O O . SER A 1 95 ? 0.164 11.313 -1.394 1.00 88.19 95 SER A O 1
ATOM 764 N N . GLU A 1 96 ? -1.783 11.765 -2.398 1.00 88.06 96 GLU A N 1
ATOM 765 C CA . GLU A 1 96 ? -2.040 13.008 -1.648 1.00 88.06 96 GLU A CA 1
ATOM 766 C C . GLU A 1 96 ? -2.590 12.757 -0.233 1.00 88.06 96 GLU A C 1
ATOM 768 O O . GLU A 1 96 ? -2.606 13.658 0.608 1.00 88.06 96 GLU A O 1
ATOM 773 N N . LEU A 1 97 ? -3.076 11.541 0.033 1.00 88.38 97 LEU A N 1
ATOM 774 C CA . LEU A 1 97 ? -3.766 11.165 1.263 1.00 88.38 97 LEU A CA 1
ATOM 775 C C . LEU A 1 97 ? -3.278 9.809 1.769 1.00 88.38 97 LEU A C 1
ATOM 777 O O . LEU A 1 97 ? -3.045 8.887 0.991 1.00 88.38 97 LEU A O 1
ATOM 781 N N . ASN A 1 98 ? -3.228 9.669 3.093 1.00 90.12 98 ASN A N 1
ATOM 782 C CA . ASN A 1 98 ? -3.035 8.377 3.741 1.00 90.12 98 ASN A CA 1
ATOM 783 C C . ASN A 1 98 ? -4.378 7.655 3.866 1.00 90.12 98 ASN A C 1
ATOM 785 O O . ASN A 1 98 ? -5.371 8.249 4.290 1.00 90.12 98 ASN A O 1
ATOM 789 N N . ILE A 1 99 ? -4.396 6.365 3.541 1.00 91.25 99 ILE A N 1
ATOM 790 C CA . ILE A 1 99 ? -5.596 5.528 3.593 1.00 91.25 99 ILE A CA 1
ATOM 791 C C . ILE A 1 99 ? -5.360 4.406 4.599 1.00 91.25 99 ILE A C 1
ATOM 793 O O . ILE A 1 99 ? -4.345 3.716 4.543 1.00 91.25 99 ILE A O 1
ATOM 797 N N . ILE A 1 100 ? -6.317 4.215 5.508 1.00 90.88 100 ILE A N 1
ATOM 798 C CA . ILE A 1 100 ? -6.318 3.107 6.463 1.00 90.88 100 ILE A CA 1
ATOM 799 C C . ILE A 1 100 ? -7.579 2.268 6.211 1.00 90.88 100 ILE A C 1
ATOM 801 O O . ILE A 1 100 ? -8.681 2.818 6.250 1.00 90.88 100 ILE A O 1
ATOM 805 N N . PRO A 1 101 ? -7.440 0.957 5.947 1.00 90.62 101 PRO A N 1
ATOM 806 C CA . PRO A 1 101 ? -8.562 0.029 5.866 1.00 90.62 101 PRO A CA 1
ATOM 807 C C . PRO A 1 101 ? -9.415 0.026 7.138 1.00 90.62 101 PRO A C 1
ATOM 809 O O . PRO A 1 101 ? -8.887 0.037 8.251 1.00 90.62 101 PRO A O 1
ATOM 812 N N . GLU A 1 102 ? -10.737 -0.048 6.983 1.00 89.25 102 GLU A N 1
ATOM 813 C CA . GLU A 1 102 ? -11.680 -0.032 8.109 1.00 89.25 102 GLU A CA 1
ATOM 814 C C . GLU A 1 102 ? -11.426 -1.170 9.112 1.00 89.25 102 GLU A C 1
ATOM 816 O O . GLU A 1 102 ? -11.547 -0.977 10.320 1.00 89.25 102 GLU A O 1
ATOM 821 N N . ASP A 1 103 ? -10.984 -2.340 8.646 1.00 90.44 103 ASP A N 1
ATOM 822 C CA . ASP A 1 103 ? -10.667 -3.460 9.532 1.00 90.44 103 ASP A CA 1
ATOM 823 C C . ASP A 1 103 ? -9.470 -3.163 10.453 1.00 90.44 103 ASP A C 1
ATOM 825 O O . ASP A 1 103 ? -9.455 -3.615 11.599 1.00 90.44 103 ASP A O 1
ATOM 829 N N . ILE A 1 104 ? -8.490 -2.379 9.985 1.00 90.44 104 ILE A N 1
ATOM 830 C CA . ILE A 1 104 ? -7.360 -1.913 10.799 1.00 90.44 104 ILE A CA 1
ATOM 831 C C . ILE A 1 104 ? -7.827 -0.844 11.786 1.00 90.44 104 ILE A C 1
ATOM 833 O O . ILE A 1 104 ? -7.430 -0.885 12.947 1.00 90.44 104 ILE A O 1
ATOM 837 N N . VAL A 1 105 ? -8.702 0.072 11.358 1.00 89.56 105 VAL A N 1
ATOM 838 C CA . VAL A 1 105 ? -9.290 1.103 12.234 1.00 89.56 105 VAL A CA 1
ATOM 839 C C . VAL A 1 105 ? -9.988 0.455 13.433 1.00 89.56 105 VAL A C 1
ATOM 841 O O . VAL A 1 105 ? -9.728 0.846 14.572 1.00 89.56 105 VAL A O 1
ATOM 844 N N . VAL A 1 106 ? -10.806 -0.575 13.189 1.00 88.38 106 VAL A N 1
ATOM 845 C CA . VAL A 1 106 ? -11.518 -1.317 14.243 1.00 88.38 106 VAL A CA 1
ATOM 846 C C . VAL A 1 106 ? -10.543 -2.035 15.178 1.00 88.38 106 VAL A C 1
ATOM 848 O O . VAL A 1 106 ? -10.681 -1.929 16.395 1.00 88.38 106 VAL A O 1
ATOM 851 N N . LYS A 1 107 ? -9.541 -2.740 14.635 1.00 89.38 107 LYS A N 1
ATOM 852 C CA . LYS A 1 107 ? -8.542 -3.472 15.440 1.00 89.38 107 LYS A CA 1
ATOM 853 C C . LYS A 1 107 ? -7.682 -2.546 16.299 1.00 89.38 107 LYS A C 1
ATOM 855 O O . LYS A 1 107 ? -7.342 -2.913 17.414 1.00 89.38 107 LYS A O 1
ATOM 860 N N . ALA A 1 108 ? -7.346 -1.365 15.786 1.00 89.38 108 ALA A N 1
ATOM 861 C CA . ALA A 1 108 ? -6.527 -0.377 16.480 1.00 89.38 108 ALA A CA 1
ATOM 862 C C . ALA A 1 108 ? -7.332 0.528 17.436 1.00 89.38 108 ALA A C 1
ATOM 864 O O . ALA A 1 108 ? -6.775 1.479 17.985 1.00 89.38 108 ALA A O 1
ATOM 865 N N . GLY A 1 109 ? -8.640 0.281 17.609 1.00 88.31 109 GLY A N 1
ATOM 866 C CA . GLY A 1 109 ? -9.501 1.065 18.501 1.00 88.31 109 GLY A CA 1
ATOM 867 C C . GLY A 1 109 ? -9.662 2.530 18.080 1.00 88.31 109 GLY A C 1
ATOM 868 O O . GLY A 1 109 ? -9.968 3.391 18.906 1.00 88.31 109 GLY A O 1
ATOM 869 N N . LEU A 1 110 ? -9.434 2.845 16.802 1.00 86.88 110 LEU A N 1
ATOM 870 C CA . LEU A 1 110 ? -9.491 4.214 16.307 1.00 86.88 110 LEU A CA 1
ATOM 871 C C . LEU A 1 110 ? -10.944 4.677 16.149 1.00 86.88 110 LEU A C 1
ATOM 873 O O . LEU A 1 110 ? -11.778 4.001 15.549 1.00 86.88 110 LEU A O 1
ATOM 877 N N . THR A 1 111 ? -11.245 5.882 16.635 1.00 82.00 111 THR A N 1
ATOM 878 C CA . THR A 1 111 ? -12.563 6.496 16.431 1.00 82.00 111 THR A CA 1
ATOM 879 C C . THR A 1 111 ? -12.619 7.169 15.061 1.00 82.00 111 THR A C 1
ATOM 881 O O . THR A 1 111 ? -11.832 8.071 14.769 1.00 82.00 111 THR A O 1
ATOM 884 N N . THR A 1 112 ? -13.577 6.786 14.216 1.00 73.31 112 THR A N 1
ATOM 885 C CA . THR A 1 112 ? -13.793 7.443 12.921 1.00 73.31 112 THR A CA 1
ATOM 886 C C . THR A 1 112 ? -14.467 8.798 13.111 1.00 73.31 112 THR A C 1
ATOM 888 O O . THR A 1 112 ? -15.620 8.876 13.541 1.00 73.31 112 THR A O 1
ATOM 891 N N . ARG A 1 113 ? -13.784 9.881 12.730 1.00 74.38 113 ARG A N 1
ATOM 892 C CA . ARG A 1 113 ? -14.405 11.197 12.546 1.00 74.38 113 ARG A CA 1
ATOM 893 C C . ARG A 1 113 ? -14.561 11.461 11.053 1.00 74.38 113 ARG A C 1
ATOM 895 O O . ARG A 1 113 ? -13.568 11.587 10.347 1.00 74.38 113 ARG A O 1
ATOM 902 N N . CYS A 1 114 ? -15.797 11.588 10.582 1.00 72.88 114 CYS A N 1
ATOM 903 C CA . CYS A 1 114 ? -16.059 12.004 9.207 1.00 72.88 114 CYS A CA 1
ATOM 904 C C . CYS A 1 114 ? -15.978 13.531 9.109 1.00 72.88 114 CYS A C 1
ATOM 906 O O . CYS A 1 114 ? -16.736 14.245 9.768 1.00 72.88 114 CYS A O 1
ATOM 908 N N . LEU A 1 115 ? -15.055 14.028 8.292 1.00 78.62 115 LEU A N 1
ATOM 909 C CA . LEU A 1 115 ? -14.998 15.426 7.881 1.00 78.62 115 LEU A CA 1
ATOM 910 C C . LEU A 1 115 ? -15.299 15.479 6.384 1.00 78.62 115 LEU A C 1
ATOM 912 O O . LEU A 1 115 ? -14.737 14.701 5.617 1.00 78.62 115 LEU A O 1
ATOM 916 N N . ASN A 1 116 ? -16.173 16.393 5.964 1.00 81.19 116 ASN A N 1
ATOM 917 C CA . ASN A 1 116 ? -16.414 16.612 4.542 1.00 81.19 116 ASN A CA 1
ATOM 918 C C . ASN A 1 116 ? -15.157 17.227 3.920 1.00 81.19 116 ASN A C 1
ATOM 920 O O . ASN A 1 116 ? -14.803 18.366 4.227 1.00 81.19 116 ASN A O 1
ATOM 924 N N . MET A 1 117 ? -14.493 16.467 3.053 1.00 76.31 117 MET A N 1
ATOM 925 C CA . MET A 1 117 ? -13.355 16.929 2.265 1.00 76.31 117 MET A CA 1
ATOM 926 C C . MET A 1 117 ? -13.819 17.181 0.832 1.00 76.31 117 MET A C 1
ATOM 928 O O . MET A 1 117 ? -14.436 16.316 0.216 1.00 76.31 117 MET A O 1
ATOM 932 N N . ASN A 1 118 ? -13.528 18.367 0.296 1.00 80.44 118 ASN A N 1
ATOM 933 C CA . ASN A 1 118 ? -13.756 18.664 -1.114 1.00 80.44 118 ASN A CA 1
ATOM 934 C C . ASN A 1 118 ? -12.538 18.196 -1.921 1.00 80.44 118 ASN A C 1
ATOM 936 O O . ASN A 1 118 ? -11.612 18.970 -2.155 1.00 80.44 118 ASN A O 1
ATOM 940 N N . LEU A 1 119 ? -12.508 16.909 -2.261 1.00 77.12 119 LEU A N 1
ATOM 941 C CA . LEU A 1 119 ? -11.434 16.326 -3.062 1.00 77.12 119 LEU A CA 1
ATOM 942 C C . LEU A 1 119 ? -11.668 16.668 -4.539 1.00 77.12 119 LEU A C 1
ATOM 944 O O . LEU A 1 119 ? -12.624 16.186 -5.145 1.00 77.12 119 LEU A O 1
ATOM 948 N N . MET A 1 120 ? -10.804 17.502 -5.118 1.00 75.94 120 MET A N 1
ATOM 949 C CA . MET A 1 120 ? -10.758 17.723 -6.565 1.00 75.94 120 MET A CA 1
ATOM 950 C C . MET A 1 120 ? -9.724 16.781 -7.175 1.00 75.94 120 MET A C 1
ATOM 952 O O . MET A 1 120 ? -8.537 16.910 -6.901 1.00 75.94 120 MET A O 1
ATOM 956 N N . GLY A 1 121 ? -10.169 15.845 -8.012 1.00 66.12 121 GLY A N 1
ATOM 957 C CA . GLY A 1 121 ? -9.257 15.061 -8.839 1.00 66.12 121 GLY A CA 1
ATOM 958 C C . GLY A 1 121 ? -8.789 15.894 -10.028 1.00 66.12 121 GLY A C 1
ATOM 959 O O . GLY A 1 121 ? -9.613 16.299 -10.848 1.00 66.12 121 GLY A O 1
ATOM 960 N N . ASN A 1 122 ? -7.485 16.140 -10.133 1.00 59.41 122 ASN A N 1
ATOM 961 C CA . ASN A 1 122 ? -6.880 16.584 -11.387 1.00 59.41 122 ASN A CA 1
ATOM 962 C C . ASN A 1 122 ? -6.655 15.332 -12.251 1.00 59.41 122 ASN A C 1
ATOM 964 O O . ASN A 1 122 ? -5.629 14.670 -12.111 1.00 59.41 122 ASN A O 1
ATOM 968 N N . PHE A 1 123 ? -7.655 14.967 -13.060 1.00 49.31 123 PHE A N 1
ATOM 969 C CA . PHE A 1 123 ? -7.547 13.905 -14.069 1.00 49.31 123 PHE A CA 1
ATOM 970 C C . PHE A 1 123 ? -7.011 14.450 -15.392 1.00 49.31 123 PHE A C 1
ATOM 972 O O . PHE A 1 123 ? -7.416 15.576 -15.767 1.00 49.31 123 PHE A O 1
#

Organism: NCBI:txid1389203

Radius of gyration: 26.71 Å; chains: 1; bounding box: 54×46×71 Å

Sequence (123 aa):
MTQIIEKVLEQKINLTLEQILAISPQFINQLKKNSDEENNSINSIDTKNIQLKLIHHHLKEYEAPKLHYACPLGFMQVYVGEEGYEIMALADTASELNIIPEDIVVKAGLTTRCLNMNLMGNF